Protein AF-A0A2N0M6F1-F1 (afdb_monomer)

Solvent-accessible surface area (backbone atoms only — not comparable to full-atom values): 5486 Å² total; per-residue (Å²): 134,83,80,78,76,78,69,55,65,68,61,51,50,55,52,43,48,51,52,51,30,52,51,47,36,40,42,73,75,69,64,46,82,74,51,74,69,53,47,54,49,49,52,53,43,52,53,52,52,51,53,51,33,50,76,72,70,50,50,72,66,57,57,49,43,74,46,44,47,81,74,67,64,65,77,90,72,65,86,48,70,76,53,52,56,65,73,64,68,126

Radius of gyration: 18.69 Å; Cα contacts (8 Å, |Δi|>4): 43; chains: 1; bounding box: 33×45×56 Å

Structure (mmCIF, N/CA/C/O backbone):
data_AF-A0A2N0M6F1-F1
#
_entry.id   AF-A0A2N0M6F1-F1
#
loop_
_atom_site.group_PDB
_atom_site.id
_atom_site.type_symbol
_atom_site.label_atom_id
_atom_site.label_alt_id
_atom_site.label_comp_id
_atom_site.label_asym_id
_atom_site.label_entity_id
_atom_site.label_seq_id
_atom_site.pdbx_PDB_ins_code
_atom_site.Cartn_x
_atom_site.Cartn_y
_atom_site.Cartn_z
_atom_site.occupancy
_atom_site.B_iso_or_equiv
_atom_site.auth_seq_id
_atom_site.auth_comp_id
_atom_site.auth_asym_id
_atom_site.auth_atom_id
_atom_site.pdbx_PDB_model_num
ATOM 1 N N . MET A 1 1 ? 17.836 24.680 -21.358 1.00 33.94 1 MET A N 1
ATOM 2 C CA . MET A 1 1 ? 18.037 23.229 -21.175 1.00 33.94 1 MET A CA 1
ATOM 3 C C . MET A 1 1 ? 17.650 22.911 -19.745 1.00 33.94 1 MET A C 1
ATOM 5 O O . MET A 1 1 ? 18.345 23.324 -18.829 1.00 33.94 1 MET A O 1
ATOM 9 N N . THR A 1 2 ? 16.460 22.351 -19.557 1.00 37.41 2 THR A N 1
ATOM 10 C CA . THR A 1 2 ? 15.868 22.055 -18.249 1.00 37.41 2 THR A CA 1
ATOM 11 C C . THR A 1 2 ? 16.641 20.915 -17.599 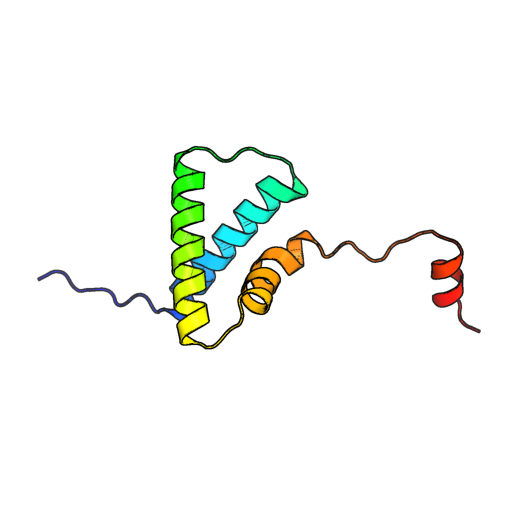1.00 37.41 2 THR A C 1
ATOM 13 O O . THR A 1 2 ? 16.737 19.827 -18.160 1.00 37.41 2 THR A O 1
ATOM 16 N N . ALA A 1 3 ? 17.245 21.194 -16.444 1.00 42.69 3 ALA A N 1
ATOM 17 C CA . ALA A 1 3 ? 17.926 20.200 -15.636 1.00 42.69 3 ALA A CA 1
ATOM 18 C C . ALA A 1 3 ? 16.906 19.141 -15.206 1.00 42.69 3 ALA A C 1
ATOM 20 O O . ALA A 1 3 ? 15.980 19.439 -14.454 1.00 42.69 3 ALA A O 1
ATOM 21 N N . ALA A 1 4 ? 17.061 17.918 -15.711 1.00 48.62 4 ALA A N 1
ATOM 22 C CA . ALA A 1 4 ? 16.380 16.759 -15.169 1.00 48.62 4 ALA A CA 1
ATOM 23 C C . ALA A 1 4 ? 16.927 16.551 -13.753 1.00 48.62 4 ALA A C 1
ATOM 25 O O . ALA A 1 4 ? 18.013 16.004 -13.569 1.00 48.62 4 ALA A O 1
ATOM 26 N N . THR A 1 5 ? 16.218 17.060 -12.748 1.00 49.62 5 THR A N 1
ATOM 27 C CA . THR A 1 5 ? 16.422 16.636 -11.367 1.00 49.62 5 THR A CA 1
ATOM 28 C C . THR A 1 5 ? 16.110 15.153 -11.333 1.00 49.62 5 THR A C 1
ATOM 30 O O . THR A 1 5 ? 14.944 14.767 -11.331 1.00 49.62 5 THR A O 1
ATOM 33 N N . ALA A 1 6 ? 17.156 14.330 -11.388 1.00 52.31 6 ALA A N 1
ATOM 34 C CA . ALA A 1 6 ? 17.079 12.915 -11.089 1.00 52.31 6 ALA A CA 1
ATOM 35 C C . ALA A 1 6 ? 16.579 12.804 -9.646 1.00 52.31 6 ALA A C 1
ATOM 37 O O . ALA A 1 6 ? 17.346 12.950 -8.695 1.00 52.31 6 ALA A O 1
ATOM 38 N N . VAL A 1 7 ? 15.262 12.680 -9.491 1.00 60.84 7 VAL A N 1
ATOM 39 C CA . VAL A 1 7 ? 14.653 12.346 -8.212 1.00 60.84 7 VAL A CA 1
ATOM 40 C C . VAL A 1 7 ? 15.218 10.985 -7.848 1.00 60.84 7 VAL A C 1
ATOM 42 O O . VAL A 1 7 ? 15.176 10.054 -8.651 1.00 60.84 7 VAL A O 1
ATOM 45 N N . ASP A 1 8 ? 15.830 10.911 -6.671 1.00 73.69 8 ASP A N 1
ATOM 46 C CA . ASP A 1 8 ? 16.359 9.662 -6.154 1.00 73.69 8 ASP A CA 1
ATOM 47 C C . ASP A 1 8 ? 15.221 8.621 -6.143 1.00 73.69 8 ASP A C 1
ATOM 49 O O . ASP A 1 8 ? 14.177 8.871 -5.527 1.00 73.69 8 ASP A O 1
ATOM 53 N N . PRO A 1 9 ? 15.369 7.491 -6.854 1.00 69.38 9 PRO A N 1
ATOM 54 C CA . PRO A 1 9 ? 14.274 6.549 -7.059 1.00 69.38 9 PRO A CA 1
ATOM 55 C C . PRO A 1 9 ? 13.790 5.942 -5.739 1.00 69.38 9 PRO A C 1
ATOM 57 O O . PRO A 1 9 ? 12.608 5.648 -5.598 1.00 69.38 9 PRO A O 1
ATOM 60 N N . ILE A 1 10 ? 14.668 5.824 -4.737 1.00 74.06 10 ILE A N 1
ATOM 61 C CA . ILE A 1 10 ? 14.306 5.325 -3.405 1.00 74.06 10 ILE A CA 1
ATOM 62 C C . ILE A 1 10 ? 13.423 6.353 -2.690 1.00 74.06 10 ILE A C 1
ATOM 64 O O . ILE A 1 10 ? 12.425 5.990 -2.065 1.00 74.06 10 ILE A O 1
ATOM 68 N N . LYS A 1 11 ? 13.752 7.644 -2.806 1.00 75.00 11 LYS A N 1
ATOM 69 C CA . LYS A 1 11 ? 12.931 8.723 -2.248 1.00 75.00 11 LYS A CA 1
ATOM 70 C C . LYS A 1 11 ? 11.556 8.806 -2.918 1.00 75.00 11 LYS A C 1
ATOM 72 O O . LYS A 1 11 ? 10.576 8.960 -2.195 1.00 75.00 11 LYS A O 1
ATOM 77 N N . SER A 1 12 ? 11.484 8.660 -4.246 1.00 76.62 12 SER A N 1
ATOM 78 C CA . SER A 1 12 ? 10.208 8.612 -4.986 1.00 76.62 12 SER A CA 1
ATOM 79 C C . SER A 1 12 ? 9.336 7.461 -4.484 1.00 76.62 12 SER A C 1
ATOM 81 O O . SER A 1 12 ? 8.229 7.681 -4.002 1.00 76.62 12 SER A O 1
ATOM 83 N N . MET A 1 13 ? 9.905 6.252 -4.413 1.00 76.75 13 MET A N 1
ATOM 84 C CA . MET A 1 13 ? 9.198 5.068 -3.916 1.00 76.75 13 MET A CA 1
ATOM 85 C C . MET A 1 13 ? 8.671 5.230 -2.492 1.00 76.75 13 MET A C 1
ATOM 87 O O . MET A 1 13 ? 7.574 4.768 -2.185 1.00 76.75 13 MET A O 1
ATOM 91 N N . ALA A 1 14 ? 9.436 5.864 -1.601 1.00 79.62 14 ALA A N 1
ATOM 92 C CA . ALA A 1 14 ? 8.990 6.097 -0.231 1.00 79.62 14 ALA A CA 1
ATOM 93 C C . ALA A 1 14 ? 7.774 7.041 -0.174 1.00 79.62 14 ALA A C 1
ATOM 95 O O . ALA A 1 14 ? 6.882 6.852 0.661 1.00 79.62 14 ALA A O 1
ATOM 96 N N . GLN A 1 15 ? 7.719 8.040 -1.061 1.00 82.56 15 GLN A N 1
ATOM 97 C CA . GLN A 1 15 ? 6.572 8.941 -1.184 1.00 82.56 15 GLN A CA 1
ATOM 98 C C . GLN A 1 15 ? 5.353 8.200 -1.744 1.00 82.56 15 GLN A C 1
ATOM 100 O O . GLN A 1 15 ? 4.278 8.276 -1.146 1.00 82.56 15 GLN A O 1
ATOM 105 N N . ASP A 1 16 ? 5.539 7.410 -2.800 1.00 82.38 16 ASP A N 1
ATOM 106 C CA . ASP A 1 16 ? 4.467 6.638 -3.433 1.00 82.38 16 ASP A CA 1
ATOM 107 C C . ASP A 1 16 ? 3.887 5.592 -2.484 1.00 82.38 16 ASP A C 1
ATOM 109 O O . ASP A 1 16 ? 2.672 5.483 -2.322 1.00 82.38 16 ASP A O 1
ATOM 113 N N . GLN A 1 17 ? 4.755 4.873 -1.769 1.00 82.50 17 GLN A N 1
ATOM 114 C CA . GLN A 1 17 ? 4.345 3.914 -0.749 1.00 82.50 17 GLN A CA 1
ATOM 115 C C . GLN A 1 17 ? 3.539 4.596 0.363 1.00 82.50 17 GLN A C 1
ATOM 117 O O . GLN A 1 17 ? 2.542 4.043 0.825 1.00 82.50 17 GLN A O 1
ATOM 122 N N . SER A 1 18 ? 3.944 5.793 0.796 1.00 86.25 18 SER A N 1
ATOM 123 C CA . SER A 1 18 ? 3.226 6.547 1.831 1.00 86.25 18 SER A CA 1
ATOM 124 C C . SER A 1 18 ? 1.836 6.980 1.355 1.00 86.25 18 SER A C 1
ATOM 126 O O . SER A 1 18 ? 0.865 6.857 2.102 1.00 86.25 18 SER A O 1
ATOM 128 N N . ALA A 1 19 ? 1.716 7.425 0.101 1.00 86.69 19 ALA A N 1
ATOM 129 C CA . ALA A 1 19 ? 0.433 7.772 -0.505 1.00 86.69 19 ALA A CA 1
ATOM 130 C C . ALA A 1 19 ? -0.478 6.541 -0.662 1.00 86.69 19 ALA A C 1
ATOM 132 O O . ALA A 1 19 ? -1.653 6.590 -0.294 1.00 86.69 19 ALA A O 1
ATOM 133 N N . LEU A 1 20 ? 0.067 5.404 -1.109 1.00 86.81 20 LEU A N 1
ATOM 134 C CA . LEU A 1 20 ? -0.671 4.141 -1.204 1.00 86.81 20 LEU A CA 1
ATOM 135 C C . LEU A 1 20 ? -1.175 3.656 0.157 1.00 86.81 20 LEU A C 1
ATOM 137 O O . LEU A 1 20 ? -2.314 3.204 0.253 1.00 86.81 20 LEU A O 1
ATOM 141 N N . LYS A 1 21 ? -0.371 3.792 1.217 1.00 87.19 21 LYS A N 1
ATOM 142 C CA . LYS A 1 21 ? -0.794 3.490 2.593 1.00 87.19 21 LYS A CA 1
ATOM 143 C C . LYS A 1 21 ? -1.938 4.390 3.053 1.00 87.19 21 LYS A C 1
ATOM 145 O O . LYS A 1 21 ? -2.893 3.901 3.651 1.00 87.19 21 LYS A O 1
ATOM 150 N N . ALA A 1 22 ? -1.872 5.687 2.752 1.00 86.12 22 ALA A N 1
ATOM 151 C CA . ALA A 1 22 ? -2.934 6.628 3.099 1.00 86.12 22 ALA A CA 1
ATOM 152 C C . ALA A 1 22 ? -4.253 6.286 2.387 1.00 86.12 22 ALA A C 1
ATOM 154 O O . ALA A 1 22 ? -5.302 6.250 3.028 1.00 86.12 22 ALA A O 1
ATOM 155 N N . TYR A 1 23 ? -4.199 5.966 1.089 1.00 86.19 23 TYR A N 1
ATOM 156 C CA . TYR A 1 23 ? -5.374 5.504 0.347 1.00 86.19 23 TYR A CA 1
ATOM 157 C C . TYR A 1 23 ? -5.903 4.169 0.872 1.00 86.19 23 TYR A C 1
ATOM 159 O O . TYR A 1 23 ? -7.109 4.023 1.042 1.00 86.19 23 TYR A O 1
ATOM 167 N N . ALA A 1 24 ? -5.020 3.212 1.166 1.00 84.06 24 ALA A N 1
ATOM 168 C CA . ALA A 1 24 ? -5.411 1.923 1.727 1.00 84.06 24 ALA A CA 1
ATOM 169 C C . ALA A 1 24 ? -6.129 2.091 3.069 1.00 84.06 24 ALA A C 1
ATOM 171 O O . ALA A 1 24 ? -7.179 1.489 3.262 1.00 84.06 24 ALA A O 1
ATOM 172 N N . LYS A 1 25 ? -5.620 2.949 3.959 1.00 84.44 25 LYS A N 1
ATOM 173 C CA . LYS A 1 25 ? -6.275 3.252 5.234 1.00 84.44 25 LYS A CA 1
ATOM 174 C C . LYS A 1 25 ? -7.666 3.859 5.023 1.00 84.44 25 LYS A C 1
ATOM 176 O O . LYS A 1 25 ? -8.642 3.305 5.511 1.00 84.44 25 LYS A O 1
ATOM 181 N N . ARG A 1 26 ? -7.776 4.928 4.234 1.00 84.06 26 ARG A N 1
ATOM 182 C CA . ARG A 1 26 ? -9.060 5.613 4.005 1.00 84.06 26 ARG A CA 1
ATOM 183 C C . ARG A 1 26 ? -10.117 4.701 3.384 1.00 84.06 26 ARG A C 1
ATOM 185 O O . ARG A 1 26 ? -11.264 4.690 3.813 1.00 84.06 26 ARG A O 1
ATOM 192 N N . VAL A 1 27 ? -9.727 3.890 2.402 1.00 84.25 27 VAL A N 1
ATOM 193 C CA . VAL A 1 27 ? -1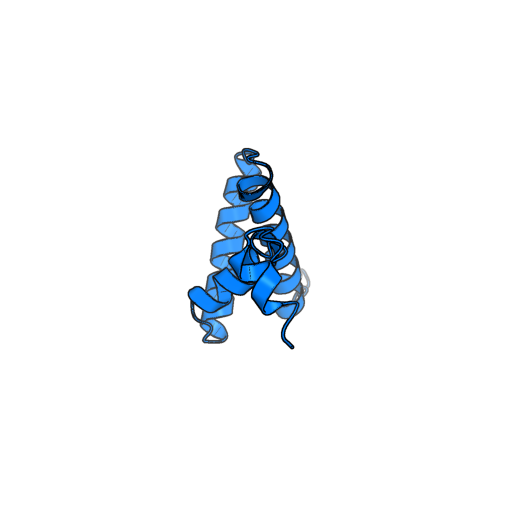0.667 3.017 1.684 1.00 84.25 27 VAL A CA 1
ATOM 194 C C . VAL A 1 27 ? -11.011 1.755 2.478 1.00 84.25 27 VAL A C 1
ATOM 196 O O . VAL A 1 27 ? -12.168 1.344 2.485 1.00 84.25 27 VAL A O 1
ATOM 199 N N . LEU A 1 28 ? -10.027 1.106 3.112 1.00 79.94 28 LEU A N 1
ATOM 200 C CA . LEU A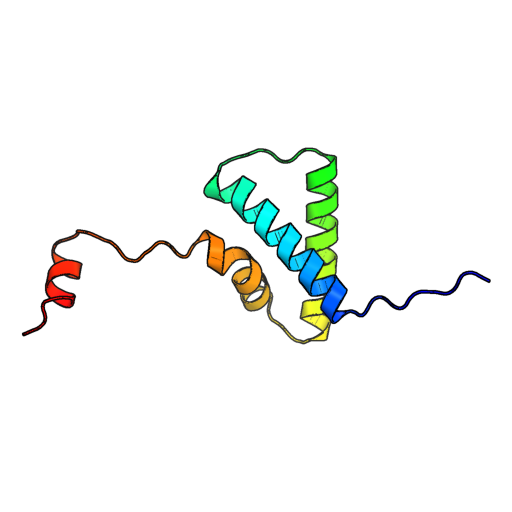 1 28 ? -10.215 -0.211 3.736 1.00 79.94 28 LEU A CA 1
ATOM 201 C C . LEU A 1 28 ? -10.581 -0.142 5.223 1.00 79.94 28 LEU A C 1
ATOM 203 O O . LEU A 1 28 ? -11.322 -1.007 5.680 1.00 79.94 28 LEU A O 1
ATOM 207 N N . ASP A 1 29 ? -10.058 0.839 5.965 1.00 76.75 29 ASP A N 1
ATOM 208 C CA . ASP A 1 29 ? -10.304 1.005 7.407 1.00 76.75 29 ASP A CA 1
ATOM 209 C C . ASP A 1 29 ? -11.495 1.944 7.658 1.00 76.75 29 ASP A C 1
ATOM 211 O O . ASP A 1 29 ? -12.397 1.626 8.429 1.00 76.75 29 ASP A O 1
ATOM 215 N N . GLU A 1 30 ? -11.541 3.077 6.949 1.00 80.62 30 GLU A N 1
ATOM 216 C CA . GLU A 1 30 ? -12.559 4.123 7.156 1.00 80.62 30 GLU A CA 1
ATOM 217 C C . GLU A 1 30 ? -13.764 3.995 6.201 1.00 80.62 30 GLU A C 1
ATOM 219 O O . GLU A 1 30 ? -14.813 4.594 6.438 1.00 80.62 30 GLU A O 1
ATOM 224 N N . GLY A 1 31 ? -13.650 3.179 5.144 1.00 80.06 31 GLY A N 1
ATOM 225 C CA . GLY A 1 31 ? -14.716 2.963 4.158 1.00 80.06 31 GLY A CA 1
ATOM 226 C C . GLY A 1 31 ? -14.994 4.174 3.260 1.00 80.06 31 GLY A C 1
ATOM 227 O O . GLY A 1 31 ? -16.071 4.265 2.668 1.00 80.06 31 GLY A O 1
ATOM 228 N N . GLU A 1 32 ? -14.052 5.114 3.163 1.00 87.38 32 GLU A N 1
ATOM 229 C CA . GLU A 1 32 ? -14.191 6.312 2.339 1.00 87.38 32 GLU A CA 1
ATOM 230 C C . GLU A 1 32 ? -14.055 6.000 0.843 1.00 87.38 32 GLU A C 1
ATOM 232 O O . GLU A 1 32 ? -13.198 5.226 0.409 1.00 87.38 32 GLU A O 1
ATOM 237 N N . ALA A 1 33 ? -14.870 6.674 0.029 1.00 86.31 33 ALA A N 1
ATOM 238 C CA . ALA A 1 33 ? -14.705 6.674 -1.417 1.00 86.31 33 ALA A CA 1
ATOM 239 C C . ALA A 1 33 ? -13.637 7.697 -1.828 1.00 86.31 33 ALA A C 1
ATOM 241 O O . ALA A 1 33 ? -13.654 8.844 -1.382 1.00 86.31 33 ALA A O 1
ATOM 242 N N . LEU A 1 34 ? -12.732 7.283 -2.713 1.00 86.31 34 LEU A N 1
ATOM 243 C CA . LEU A 1 34 ? -11.768 8.183 -3.338 1.00 86.31 34 LEU A CA 1
ATOM 244 C C . LEU A 1 34 ? -12.435 8.981 -4.457 1.00 86.31 34 LEU A C 1
ATOM 246 O O . LEU A 1 34 ? -13.294 8.478 -5.181 1.00 86.31 34 LEU A O 1
ATOM 250 N N . SER A 1 35 ? -11.996 10.221 -4.620 1.00 88.75 35 SER A N 1
ATOM 251 C CA . SER A 1 35 ? -12.372 11.069 -5.748 1.00 88.75 35 SER A CA 1
ATOM 252 C C . SER A 1 35 ? -11.803 10.500 -7.057 1.00 88.75 35 SER A C 1
ATOM 254 O O . SER A 1 35 ? -10.776 9.822 -7.025 1.00 88.75 35 SER A O 1
ATOM 256 N N . PRO A 1 36 ? -12.369 10.824 -8.233 1.00 88.00 36 PRO A N 1
ATOM 257 C CA . PRO A 1 36 ? -11.853 10.329 -9.515 1.00 88.00 36 PRO A CA 1
ATOM 258 C C . PRO A 1 36 ? -10.367 10.648 -9.755 1.00 88.00 36 PRO A C 1
ATOM 260 O O . PRO A 1 36 ? -9.628 9.831 -10.301 1.00 88.00 36 PRO A O 1
ATOM 263 N N . GLU A 1 37 ? -9.910 11.820 -9.307 1.00 86.06 37 GLU A N 1
ATOM 264 C CA . GLU A 1 37 ? -8.499 12.227 -9.370 1.00 86.06 37 GLU A CA 1
ATOM 265 C C . GLU A 1 37 ? -7.612 11.367 -8.458 1.00 86.06 37 GLU A C 1
ATOM 267 O O . GLU A 1 37 ? -6.521 10.951 -8.846 1.00 86.06 37 GLU A O 1
ATOM 272 N N . GLU A 1 38 ? -8.100 11.048 -7.258 1.00 86.19 38 GLU A N 1
ATOM 273 C CA . GLU A 1 38 ? -7.410 10.182 -6.300 1.00 86.19 38 GLU A CA 1
ATOM 274 C C . GLU A 1 38 ? -7.372 8.731 -6.788 1.00 86.19 38 GLU A C 1
ATOM 276 O O . GLU A 1 38 ? -6.382 8.036 -6.573 1.00 86.19 38 GLU A O 1
ATOM 281 N N . GLU A 1 39 ? -8.410 8.269 -7.486 1.00 86.19 39 GLU A N 1
ATOM 282 C CA . GLU A 1 39 ? -8.416 6.955 -8.122 1.00 86.19 39 GLU A CA 1
ATOM 283 C C . GLU A 1 39 ? -7.404 6.855 -9.260 1.00 86.19 39 GLU A C 1
ATOM 285 O O . GLU A 1 39 ? -6.663 5.873 -9.322 1.00 86.19 39 GLU A O 1
ATOM 290 N N . ALA A 1 40 ? -7.329 7.870 -10.123 1.00 86.06 40 ALA A N 1
ATOM 291 C CA . ALA A 1 40 ? -6.325 7.927 -11.181 1.00 86.06 40 ALA A CA 1
ATOM 292 C C . ALA A 1 40 ? -4.903 7.948 -10.596 1.00 86.06 40 ALA A C 1
ATOM 294 O O . ALA A 1 40 ? -4.038 7.194 -11.044 1.00 86.06 40 ALA A O 1
ATOM 295 N N . ASN A 1 41 ? -4.685 8.741 -9.542 1.00 86.25 41 ASN A N 1
ATOM 296 C CA . ASN A 1 41 ? -3.407 8.789 -8.839 1.00 86.25 41 ASN A CA 1
ATOM 297 C C . ASN A 1 41 ? -3.066 7.443 -8.177 1.00 86.25 41 ASN A C 1
ATOM 299 O O . ASN A 1 41 ? -1.957 6.943 -8.322 1.00 86.25 41 ASN A O 1
ATOM 303 N N . LYS A 1 42 ? -4.030 6.798 -7.510 1.00 87.31 42 LYS A N 1
ATOM 304 C CA . LYS A 1 42 ? -3.872 5.453 -6.934 1.00 87.31 42 LYS A CA 1
ATOM 305 C C . LYS A 1 42 ? -3.429 4.441 -7.992 1.00 87.31 42 LYS A C 1
ATOM 307 O O . LYS A 1 42 ? -2.515 3.667 -7.727 1.00 87.31 42 LYS A O 1
ATOM 312 N N . VAL A 1 43 ? -4.063 4.428 -9.167 1.00 88.56 43 VAL A N 1
ATOM 313 C CA . VAL A 1 43 ? -3.695 3.511 -10.260 1.00 88.56 43 VAL A CA 1
ATOM 314 C C . VAL A 1 43 ? -2.259 3.767 -10.715 1.00 88.56 43 VAL A C 1
ATOM 316 O O . VAL A 1 43 ? -1.469 2.826 -10.737 1.00 88.56 43 VAL A O 1
ATOM 319 N N . TYR A 1 44 ? -1.905 5.029 -10.975 1.00 88.31 44 TYR A N 1
ATOM 320 C CA . TYR A 1 44 ? -0.545 5.423 -11.354 1.00 88.31 44 TYR A CA 1
ATOM 321 C C . TYR A 1 44 ? 0.501 4.956 -10.327 1.00 88.31 44 TYR A C 1
ATOM 323 O O . TYR A 1 44 ? 1.478 4.297 -10.679 1.00 88.31 44 TYR A O 1
ATOM 331 N N . LEU A 1 45 ? 0.256 5.219 -9.041 1.00 86.44 45 LEU A N 1
ATOM 332 C CA . LEU A 1 45 ? 1.167 4.847 -7.958 1.00 86.44 45 LEU A CA 1
ATOM 333 C C . LEU A 1 45 ? 1.305 3.327 -7.802 1.00 86.44 45 LEU A C 1
ATOM 335 O O . LEU A 1 45 ? 2.400 2.838 -7.536 1.00 86.44 45 LEU A O 1
ATOM 339 N N . ILE A 1 46 ? 0.222 2.558 -7.975 1.00 86.75 46 ILE A N 1
ATOM 340 C CA . ILE A 1 46 ? 0.287 1.087 -7.948 1.00 86.75 46 ILE A CA 1
ATOM 341 C C . ILE A 1 46 ? 1.150 0.574 -9.103 1.00 86.75 46 ILE A C 1
ATOM 343 O O . ILE A 1 46 ? 1.966 -0.324 -8.896 1.00 86.75 46 ILE A O 1
ATOM 347 N N . GLU A 1 47 ? 0.976 1.116 -10.308 1.00 87.94 47 GLU A N 1
ATOM 348 C CA . GLU A 1 47 ? 1.753 0.711 -11.480 1.00 87.94 47 GLU A CA 1
ATOM 349 C C . GLU A 1 47 ? 3.242 1.032 -11.314 1.00 87.94 47 GLU A C 1
ATOM 351 O O . GLU A 1 47 ? 4.080 0.155 -11.545 1.00 87.94 47 GLU A O 1
ATOM 356 N N . GLU A 1 48 ? 3.577 2.236 -10.842 1.00 86.31 48 GLU A N 1
ATOM 357 C CA . GLU A 1 48 ? 4.963 2.639 -10.579 1.00 86.31 48 GLU A CA 1
ATOM 358 C C . GLU A 1 48 ? 5.598 1.765 -9.484 1.00 86.31 48 GLU A C 1
ATOM 360 O O . GLU A 1 48 ? 6.681 1.199 -9.676 1.00 86.31 48 GLU A O 1
ATOM 365 N N . PHE A 1 49 ? 4.880 1.541 -8.380 1.00 83.75 49 PHE A N 1
ATOM 366 C CA . PHE A 1 49 ? 5.340 0.709 -7.269 1.00 83.75 49 PHE A CA 1
ATOM 367 C C . PHE A 1 49 ? 5.555 -0.758 -7.678 1.00 83.75 49 PHE A C 1
ATOM 369 O O . PHE A 1 49 ? 6.548 -1.379 -7.290 1.00 83.75 49 PHE A O 1
ATOM 376 N N . MET A 1 50 ? 4.664 -1.319 -8.504 1.00 85.38 50 MET A N 1
ATOM 377 C CA . MET A 1 50 ? 4.799 -2.678 -9.042 1.00 85.38 50 MET A CA 1
ATOM 378 C C . MET A 1 50 ? 5.958 -2.793 -10.036 1.00 85.38 50 MET A C 1
ATOM 380 O O . MET A 1 50 ? 6.691 -3.783 -10.005 1.00 85.38 50 MET A O 1
ATOM 384 N N . SER A 1 51 ? 6.135 -1.792 -10.901 1.00 86.38 51 SER A N 1
ATOM 385 C CA . SER A 1 51 ? 7.225 -1.739 -11.881 1.00 86.38 51 SER A CA 1
ATOM 386 C C . SER A 1 51 ? 8.590 -1.704 -11.192 1.00 86.38 51 SER A C 1
ATOM 388 O O . SER A 1 51 ? 9.478 -2.506 -11.496 1.00 86.38 51 SER A O 1
ATOM 390 N N . LEU A 1 52 ? 8.736 -0.846 -10.180 1.00 83.94 52 LEU A N 1
ATOM 391 C CA . LEU A 1 52 ? 9.958 -0.758 -9.387 1.00 83.94 52 LEU A CA 1
ATOM 392 C C . LEU A 1 52 ? 10.180 -2.026 -8.562 1.00 83.94 52 LEU A C 1
ATOM 394 O O . LEU A 1 52 ? 11.272 -2.587 -8.583 1.00 83.94 52 LEU A O 1
ATOM 398 N N . GLY A 1 53 ? 9.144 -2.557 -7.912 1.00 83.25 53 GLY A N 1
ATOM 399 C CA . GLY A 1 53 ? 9.237 -3.829 -7.198 1.00 83.25 53 GLY A CA 1
ATOM 400 C C . GLY A 1 53 ? 9.701 -4.989 -8.088 1.00 83.25 53 GLY A C 1
ATOM 401 O O . GLY A 1 53 ? 10.547 -5.782 -7.673 1.00 83.25 53 GLY A O 1
ATOM 402 N N . ALA A 1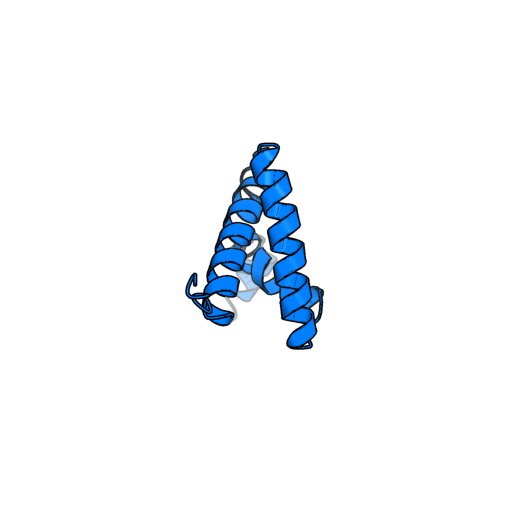 54 ? 9.234 -5.050 -9.339 1.00 84.56 54 ALA A N 1
ATOM 403 C CA . ALA A 1 54 ? 9.709 -6.028 -10.315 1.00 84.56 54 ALA A CA 1
ATOM 404 C C . ALA A 1 54 ? 11.203 -5.848 -10.643 1.00 84.56 54 ALA A C 1
ATOM 406 O O . ALA A 1 54 ? 11.929 -6.842 -10.730 1.00 84.56 54 ALA A O 1
ATOM 407 N N . ALA A 1 55 ? 11.691 -4.605 -10.749 1.00 85.12 55 ALA A N 1
ATOM 408 C CA . ALA A 1 55 ? 13.115 -4.313 -10.943 1.00 85.12 55 ALA A CA 1
ATOM 409 C C . ALA A 1 55 ? 13.986 -4.806 -9.769 1.00 85.12 55 ALA A C 1
ATOM 411 O O . ALA A 1 55 ? 15.111 -5.262 -9.981 1.00 85.12 55 ALA A O 1
ATOM 412 N N . PHE A 1 56 ? 13.444 -4.803 -8.547 1.00 83.31 56 PHE A N 1
ATOM 413 C CA . PHE A 1 56 ? 14.090 -5.343 -7.343 1.00 83.31 56 PHE A CA 1
ATOM 414 C C . PHE A 1 56 ? 13.791 -6.829 -7.078 1.00 83.31 56 PHE A C 1
ATOM 416 O O . PHE A 1 56 ? 14.195 -7.360 -6.045 1.00 83.31 56 PHE A O 1
ATOM 423 N N . LYS A 1 57 ? 13.135 -7.528 -8.018 1.00 86.38 57 LYS A N 1
ATOM 424 C CA . LYS A 1 57 ? 12.724 -8.941 -7.895 1.00 86.38 57 LYS A CA 1
ATOM 425 C C . LYS A 1 57 ? 11.794 -9.219 -6.706 1.00 86.38 57 LYS A C 1
ATOM 427 O O . LYS A 1 57 ? 11.725 -10.355 -6.239 1.00 86.38 57 LYS A O 1
ATOM 432 N N . CYS A 1 58 ? 11.063 -8.213 -6.239 1.00 83.81 58 CYS A N 1
ATOM 433 C CA . CYS A 1 58 ? 10.021 -8.398 -5.241 1.00 83.81 58 CYS A CA 1
ATOM 434 C C . CYS A 1 58 ? 8.816 -9.109 -5.863 1.00 83.81 58 CYS A C 1
ATOM 436 O O . CYS A 1 58 ? 8.411 -8.851 -6.999 1.00 83.81 58 CYS A O 1
ATOM 438 N N . THR A 1 59 ? 8.200 -9.991 -5.092 1.00 87.00 59 THR A N 1
ATOM 439 C CA . THR A 1 59 ? 6.931 -10.614 -5.449 1.00 87.00 59 THR A CA 1
ATOM 440 C C . THR A 1 59 ? 5.773 -9.653 -5.189 1.00 87.00 59 THR A C 1
ATOM 442 O O . THR A 1 59 ? 5.818 -8.808 -4.295 1.00 87.00 59 THR A O 1
ATOM 445 N N . LYS A 1 60 ? 4.666 -9.830 -5.922 1.00 82.56 60 LYS A N 1
ATOM 446 C CA . LYS A 1 60 ? 3.425 -9.075 -5.672 1.00 82.56 60 LYS A CA 1
ATOM 447 C C . LYS A 1 60 ? 2.967 -9.193 -4.217 1.00 82.56 60 LYS A C 1
ATOM 449 O O . LYS A 1 60 ? 2.490 -8.220 -3.652 1.00 82.56 60 LYS A O 1
ATOM 454 N N . HIS A 1 61 ? 3.133 -10.370 -3.611 1.00 82.75 61 HIS A N 1
ATOM 455 C CA . HIS A 1 61 ? 2.777 -10.602 -2.214 1.00 82.75 61 HIS A CA 1
ATOM 456 C C . HIS A 1 61 ? 3.610 -9.737 -1.258 1.00 82.75 61 HIS A C 1
ATOM 458 O O . HIS A 1 61 ? 3.051 -9.103 -0.368 1.00 82.75 61 HIS A O 1
ATOM 464 N N . GLU A 1 62 ? 4.928 -9.663 -1.459 1.00 83.12 62 GLU A N 1
ATOM 465 C CA . GLU A 1 62 ? 5.805 -8.803 -0.655 1.00 83.12 62 GLU A CA 1
ATOM 466 C C . GLU A 1 62 ? 5.420 -7.329 -0.802 1.00 83.12 62 GLU A C 1
ATOM 468 O O . GLU A 1 62 ? 5.239 -6.643 0.202 1.00 83.12 62 GLU A O 1
ATOM 473 N N . LEU A 1 63 ? 5.188 -6.860 -2.029 1.00 84.94 63 LEU A N 1
ATOM 474 C CA . LEU A 1 63 ? 4.783 -5.476 -2.293 1.00 84.94 63 LEU A CA 1
ATOM 475 C C . LEU A 1 63 ? 3.436 -5.129 -1.647 1.00 84.94 63 LEU A C 1
ATOM 477 O O . LEU A 1 63 ? 3.314 -4.104 -0.983 1.00 84.94 63 LEU A O 1
ATOM 481 N N . VAL A 1 64 ? 2.439 -6.006 -1.776 1.00 84.25 64 VAL A N 1
ATOM 482 C CA . VAL A 1 64 ? 1.131 -5.826 -1.130 1.00 84.25 64 VAL A CA 1
ATOM 483 C C . VAL A 1 64 ? 1.277 -5.820 0.391 1.00 84.25 64 VAL A C 1
ATOM 485 O O . VAL A 1 64 ? 0.695 -4.963 1.056 1.00 84.25 64 VAL A O 1
ATOM 488 N N . SER A 1 65 ? 2.096 -6.714 0.953 1.00 83.75 65 SER A N 1
ATOM 489 C CA . SER A 1 65 ? 2.347 -6.740 2.395 1.00 83.75 65 SER A CA 1
ATOM 490 C C . SER A 1 65 ? 2.991 -5.441 2.894 1.00 83.75 65 SER A C 1
ATOM 492 O O . SER A 1 65 ? 2.618 -4.951 3.951 1.00 83.75 65 SER A O 1
ATOM 494 N N . LEU A 1 66 ? 3.881 -4.812 2.118 1.00 83.44 66 LEU A N 1
ATOM 495 C CA . LEU A 1 66 ? 4.527 -3.546 2.490 1.00 83.44 66 LEU A CA 1
ATOM 496 C C . LEU A 1 66 ? 3.565 -2.353 2.563 1.00 83.44 66 LEU A C 1
ATOM 498 O O . LEU A 1 66 ? 3.854 -1.383 3.269 1.00 83.44 66 LEU A O 1
ATOM 502 N N . VAL A 1 67 ? 2.455 -2.405 1.828 1.00 83.31 67 VAL A N 1
ATOM 503 C CA . VAL A 1 67 ? 1.425 -1.357 1.825 1.00 83.31 67 VAL A CA 1
ATOM 504 C C . VAL A 1 67 ? 0.346 -1.656 2.865 1.00 83.31 67 VAL A C 1
ATOM 506 O O . VAL A 1 67 ? -0.059 -0.763 3.598 1.00 83.31 67 VAL A O 1
ATOM 509 N N . LEU A 1 68 ? -0.098 -2.910 2.967 1.00 80.88 68 LEU A N 1
ATOM 510 C CA . LEU A 1 68 ? -1.267 -3.277 3.771 1.00 80.88 68 LEU A CA 1
ATOM 511 C C . LEU A 1 68 ? -0.945 -3.744 5.193 1.00 80.88 68 LEU A C 1
ATOM 513 O O . LEU A 1 68 ? -1.865 -3.860 5.998 1.00 80.88 68 LEU A O 1
ATOM 517 N N . LYS A 1 69 ? 0.323 -4.019 5.530 1.00 78.56 69 LYS A N 1
ATOM 518 C CA . LYS A 1 69 ? 0.695 -4.527 6.862 1.00 78.56 69 LYS A CA 1
ATOM 519 C C . LYS A 1 69 ? 0.156 -3.646 7.989 1.00 78.56 69 LYS A C 1
ATOM 521 O O . LYS A 1 69 ? -0.421 -4.177 8.925 1.00 78.56 69 LYS A O 1
ATOM 526 N N . GLU A 1 70 ? 0.270 -2.329 7.864 1.00 68.88 70 GLU A N 1
ATOM 527 C CA . GLU A 1 70 ? -0.196 -1.391 8.895 1.00 68.88 70 GLU A CA 1
ATOM 528 C C . GLU A 1 70 ? -1.728 -1.260 8.939 1.00 68.88 70 GLU A C 1
ATOM 530 O O . GLU A 1 70 ? -2.280 -0.934 9.983 1.00 68.88 70 GLU A O 1
ATOM 535 N N . CYS A 1 71 ? -2.435 -1.561 7.842 1.00 63.66 71 CYS A N 1
ATOM 536 C CA . CYS A 1 71 ? -3.903 -1.549 7.808 1.00 63.66 71 CYS A CA 1
ATOM 537 C C . CYS A 1 71 ? -4.520 -2.758 8.526 1.00 63.66 71 CYS A C 1
ATOM 539 O O . CYS A 1 71 ? -5.639 -2.673 9.016 1.00 63.66 71 CYS A O 1
ATOM 541 N N . PHE A 1 72 ? -3.810 -3.890 8.581 1.00 65.62 72 PHE A N 1
ATOM 542 C CA . PHE A 1 72 ? -4.315 -5.139 9.166 1.00 65.62 72 PHE A CA 1
ATOM 543 C C . PHE A 1 72 ? -3.539 -5.594 10.405 1.00 65.62 72 PHE A C 1
ATOM 545 O O . PHE A 1 72 ? -3.753 -6.709 10.888 1.00 65.62 72 PHE A O 1
ATOM 552 N N . GLU A 1 73 ? -2.666 -4.751 10.959 1.00 63.50 73 GLU A N 1
ATOM 553 C CA . GLU A 1 73 ? -2.107 -4.936 12.300 1.00 63.50 73 GLU A CA 1
ATOM 554 C C . GLU A 1 73 ? -3.201 -4.686 13.350 1.00 63.50 73 GLU A C 1
ATOM 556 O O . GLU A 1 73 ? -3.139 -3.781 14.176 1.00 63.50 73 GLU A O 1
ATOM 561 N N . THR A 1 74 ? -4.236 -5.530 13.345 1.00 56.53 74 THR A N 1
ATOM 562 C CA . THR A 1 74 ? -5.133 -5.650 14.488 1.00 56.53 74 THR A CA 1
ATOM 563 C C . THR A 1 74 ? -4.277 -6.035 15.693 1.00 56.53 74 THR A C 1
ATOM 565 O O . THR A 1 74 ? -3.562 -7.048 15.610 1.00 56.53 74 THR A O 1
ATOM 568 N N . PRO A 1 75 ? -4.338 -5.308 16.825 1.00 58.38 75 PRO A N 1
ATOM 569 C CA . PRO A 1 75 ? -3.808 -5.848 18.062 1.00 58.38 75 PRO A CA 1
ATOM 570 C C . PRO A 1 75 ? -4.459 -7.217 18.262 1.00 58.38 75 PRO A C 1
ATOM 572 O O . PRO A 1 75 ? -5.677 -7.364 18.150 1.00 58.38 75 PRO A O 1
ATOM 575 N N . ARG A 1 76 ? -3.649 -8.252 18.513 1.00 56.94 76 ARG A N 1
ATOM 576 C CA . ARG A 1 76 ? -4.156 -9.578 18.892 1.00 56.94 76 ARG A CA 1
ATOM 577 C C . ARG A 1 76 ? -4.742 -9.517 20.306 1.00 56.94 76 ARG A C 1
ATOM 579 O O . ARG A 1 76 ? -4.261 -10.188 21.210 1.00 56.94 76 ARG A O 1
ATOM 586 N N . SER A 1 77 ? -5.771 -8.710 20.510 1.00 61.88 77 SER A N 1
ATOM 587 C CA . SER A 1 77 ? -6.614 -8.719 21.693 1.00 61.88 77 SER A CA 1
ATOM 588 C C . SER A 1 77 ? -7.893 -9.473 21.342 1.00 61.88 77 SER A C 1
ATOM 590 O O . SER A 1 77 ? -8.964 -8.880 21.247 1.00 61.88 77 SER A O 1
ATOM 592 N N . CYS A 1 78 ? -7.801 -10.791 21.103 1.00 68.12 78 CYS A N 1
ATOM 593 C CA . CYS A 1 78 ? -8.998 -11.589 21.369 1.00 68.12 78 CYS A CA 1
ATOM 594 C C . CYS A 1 78 ? -9.104 -11.697 22.897 1.00 68.12 78 CYS A C 1
ATOM 596 O O . CYS A 1 78 ? -8.158 -12.102 23.576 1.00 68.12 78 CYS A O 1
ATOM 598 N N . ASP A 1 79 ? -10.282 -11.386 23.422 1.00 64.81 79 ASP A N 1
ATOM 599 C CA . ASP A 1 79 ? -10.666 -11.671 24.807 1.00 64.81 79 ASP A CA 1
ATOM 600 C C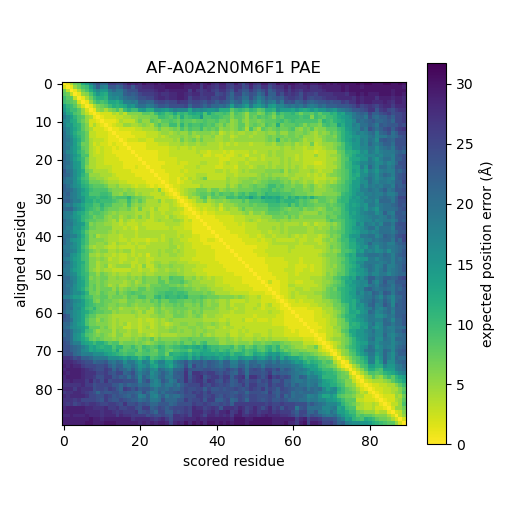 . ASP A 1 79 ? -11.219 -13.091 24.993 1.00 64.81 79 ASP A C 1
ATOM 602 O O . ASP A 1 79 ? -11.686 -13.458 26.074 1.00 64.81 79 ASP A O 1
ATOM 606 N N . CYS A 1 80 ? -11.178 -13.902 23.936 1.00 78.44 80 CYS A N 1
ATOM 607 C CA . CYS A 1 80 ? -11.645 -15.272 23.940 1.00 78.44 80 CYS A CA 1
ATOM 608 C C . CYS A 1 80 ? -10.85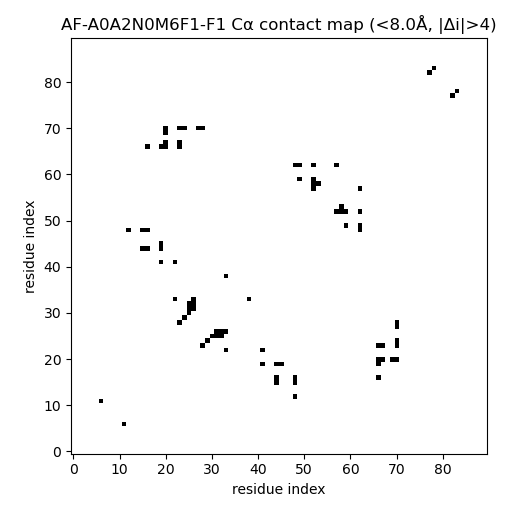0 -16.128 24.942 1.00 78.44 80 CYS A C 1
ATOM 610 O O . CYS A 1 80 ? -9.628 -16.008 25.073 1.00 78.44 80 CYS A O 1
ATOM 612 N N . PHE A 1 81 ? -11.563 -17.005 25.660 1.00 73.44 81 PHE A N 1
ATOM 613 C CA . PHE A 1 81 ? -11.024 -17.833 26.747 1.00 73.44 81 PHE A CA 1
ATOM 614 C C . PHE A 1 81 ? -9.716 -18.546 26.351 1.00 73.44 81 PHE A C 1
ATOM 616 O O . PHE A 1 81 ? -8.748 -18.542 27.107 1.00 73.44 81 PHE A O 1
ATOM 623 N N . SER A 1 82 ? -9.638 -19.046 25.113 1.00 73.75 82 SER A N 1
ATOM 624 C CA . SER A 1 82 ? -8.461 -19.731 24.569 1.00 73.75 82 SER A CA 1
ATOM 625 C C . SER A 1 82 ? -7.195 -18.867 24.453 1.00 73.75 82 SER A C 1
ATOM 627 O O . SER A 1 82 ? -6.099 -19.409 24.590 1.00 73.75 82 SER A O 1
ATOM 629 N N . CYS A 1 83 ? -7.289 -17.553 24.213 1.00 73.69 83 CYS A N 1
ATOM 630 C CA . CYS A 1 83 ? -6.102 -16.686 24.171 1.00 73.69 83 CYS A CA 1
ATOM 631 C C . CYS A 1 83 ? -5.685 -16.201 25.559 1.00 73.69 83 CYS A C 1
ATOM 633 O O . CYS A 1 83 ? -4.484 -16.112 25.811 1.00 73.69 83 CYS A O 1
ATOM 635 N N . LYS A 1 84 ? -6.637 -15.995 26.480 1.00 74.38 84 LYS A N 1
ATOM 636 C CA . LYS A 1 84 ? -6.328 -15.701 27.891 1.00 74.38 84 LYS A CA 1
ATOM 637 C C . LYS A 1 84 ? -5.556 -16.846 28.546 1.00 74.38 84 LYS A C 1
ATOM 639 O O . LYS A 1 84 ? -4.547 -16.609 29.202 1.00 74.38 84 LYS A O 1
ATOM 644 N N . SER A 1 85 ? -5.948 -18.095 28.284 1.00 70.31 85 SER A N 1
ATOM 645 C CA . SER A 1 85 ? -5.219 -19.269 28.784 1.00 70.31 85 SER A CA 1
ATOM 646 C C . SER A 1 85 ? -3.791 -19.392 28.238 1.00 70.31 85 SER A C 1
ATOM 648 O O . SER A 1 85 ? -2.936 -19.933 28.926 1.00 70.31 85 SER A O 1
ATOM 650 N N . ARG A 1 86 ? -3.501 -18.884 27.031 1.00 68.25 86 ARG A N 1
ATOM 651 C CA . ARG A 1 86 ? -2.135 -18.879 26.470 1.00 68.25 86 ARG A CA 1
ATOM 652 C C . ARG A 1 86 ? -1.251 -17.765 27.037 1.00 68.25 86 ARG A C 1
ATOM 654 O O . ARG A 1 86 ? -0.036 -17.914 27.021 1.00 68.25 86 ARG A O 1
ATOM 661 N N . GLN A 1 87 ? -1.841 -16.664 27.505 1.00 65.56 87 GLN A N 1
ATOM 662 C CA . GLN A 1 87 ? -1.114 -15.564 28.151 1.00 65.56 87 GLN A CA 1
ATOM 663 C C . GLN A 1 87 ? -0.777 -15.867 29.618 1.00 65.56 87 GLN A C 1
ATOM 665 O O . GLN A 1 87 ? 0.270 -15.447 30.094 1.00 65.56 87 GLN A O 1
ATOM 670 N N . ASN A 1 88 ? -1.619 -16.647 30.303 1.00 60.28 88 ASN A N 1
ATOM 671 C CA . ASN A 1 88 ? -1.436 -17.061 31.700 1.00 60.28 88 ASN A CA 1
ATOM 672 C C . ASN A 1 88 ? -0.766 -18.442 31.84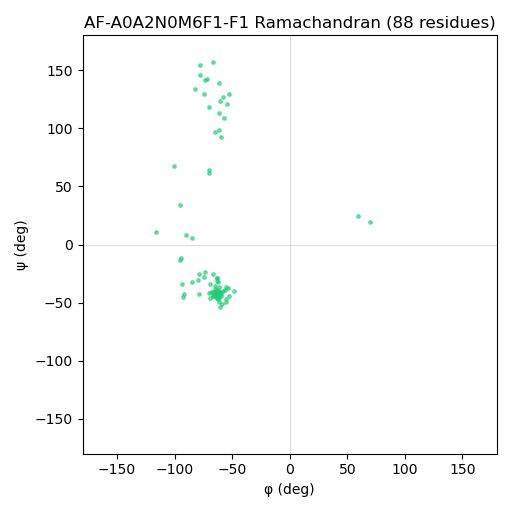8 1.00 60.28 88 ASN A C 1
ATOM 674 O O . ASN A 1 88 ? -1.102 -19.192 32.764 1.00 60.28 88 ASN A O 1
ATOM 678 N N . GLY A 1 89 ? 0.148 -18.809 30.945 1.00 51.09 89 GLY A N 1
ATOM 679 C CA . GLY A 1 89 ? 0.877 -20.077 31.044 1.00 51.09 89 GLY A CA 1
ATOM 680 C C . GLY A 1 89 ? 1.633 -20.194 32.374 1.00 51.09 89 GLY A C 1
ATOM 681 O O . GLY A 1 89 ? 2.613 -19.480 32.578 1.00 51.09 89 GLY A O 1
ATOM 682 N N . TYR A 1 90 ? 1.143 -21.073 33.254 1.00 47.62 90 TYR A N 1
ATOM 683 C CA . TYR A 1 90 ? 1.907 -21.705 34.334 1.00 47.62 90 TYR A CA 1
ATOM 684 C C . TYR A 1 90 ? 2.823 -22.785 33.757 1.00 47.62 90 TYR A C 1
ATOM 686 O O . TYR A 1 90 ? 2.394 -23.448 32.781 1.00 47.62 90 TYR A O 1
#

pLDDT: mean 76.4, std 12.92, range [33.94, 88.75]

Mean predicted aligned error: 11.61 Å

Sequence (90 aa):
MTAATAVDPIKSMAQDQSALKAYAKRVLDEGEALSPEEEANKVYLIEEFMSLGAAFKCTKHELVSLVLKECFETPRSCDCFSCKSRQNGY

Foldseek 3Di:
DDDPPPDPLVNVLVVLLVLLLVVCCCCPVVVDDDDPVSVVSNVVSVVSLVVVCVVVVHDPVRSCCSRCVVVPPDPPPDPDPVVVCVVPDD

Nearest PDB structures (foldseek):
  6o01-assembly1_A-2  TM=3.794E-01  e=9.533E+00  Influenza A virus (A/Vietnam/1196/2004(H5N1))

Secondary structure (DSSP, 8-state):
--------HHHHHHHHHHHHHHHHIIIIIS-PPPPHHHHHHHHHHHHHHHHHHHHTT--HHHHHHHHHTTTS-------SHHHHHHHT--

=== Feature glossary ===
Reading guide. The protein is described throug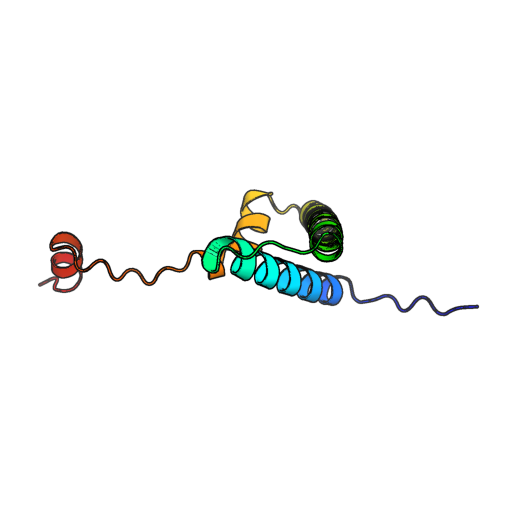h the following features:

Foldse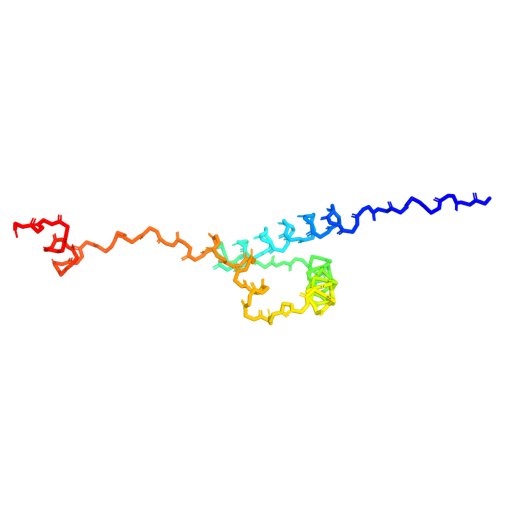ek 3Di. A 3Di character summarizes, for each residue, the relative orientation of the Cα frame of its nearest spatial neighbor. Because it encodes fold topology rather than chemistry, 3Di alignments detect remote structural similarity that sequence alignment misses.

Contact-map, Ramachandran, and PAE plots. Plot images: a contact map (which residues are close in 3D, as an N×N binary image), a Ramachandran scatter (backbone torsion angles, revealing secondary-structure composition at a glance), and — for AlphaFold structures — a PAE heatmap (pairwise prediction confidence).

Radius of gyration, Cα contacts, bounding box. Radius of gyration (Rg) is the root-mean-square distance of Cα atoms from their centroid — a single number for overall size and compactness. A globular domain of N residues has Rg ≈ 2.2·N^0.38 Å; an extended or disordered chain has a much larger Rg. The Cα contact count is the number of residue pairs whose Cα atoms are within 8 Å and are more than four positions apart in sequence — a standard proxy for tertiary packing density. The bounding box is the smallest axis-aligned box enclosing all Cα atoms.

Secondary structure (8-state, DSSP). Eight-state secondary structure (DSSP): H is the canonical α-helix, G the tighter 3₁₀-helix, I the wider π-helix; E/B are β-structure, T and S are turns and bends, and '-' is everything else. DSSP derives these from the pattern of main-chain N–H···O=C hydrogen bonds, not from the sequence.

B-factor. B-factor (Debye–Waller factor) reflects atomic displacement in the crystal lattice. It is an experimental observable (units Å²), not a prediction; low values mean the atom is pinned down, high values mean it moves or is heterogeneous across the crystal.

pLDDT. pLDDT is the predicted lDDT-Cα score: AlphaFold's confidence that the local environment of each residue (all inter-atomic distances within 15 Å) is correctly placed. It is a per-residue number between 0 and 100, with higher meaning more reliable.

Nearest PDB structures. Nearest PDB neighbors are the top structural matches found by Foldseek when searching this structure against the entire Protein Data Bank. Each hit reports a TM-score (0 to 1; >0.5 almost always implies the same fold) and an E-value. These are *structural* homologs — they may share no detectable sequence similarity.

Solvent-accessible surface area. Accessible surface area quantifies burial. A residue with SASA near zero is packed into the hydrophobic core; one with SASA >100 Å² sits on the surface. Computed here via the Shrake–Rupley numerical algorithm with a 1.4 Å probe.

Rendered structure images. Structure images are PyMOL renders from six orthogonal camera directions. Cartoon representation draws helices as coils and strands as arrows; sticks shows the backbone as bonds; surface shows the solvent-excluded envelope. Rainbow coloring maps sequence position to hue (blue→red, N→C); chain coloring assigns a distinct color per polypeptide.

Backbone torsions (φ/ψ). φ (phi) and ψ (psi) are the two rotatable backbone dihedrals per residue: φ is the C(i-1)–N–Cα–C torsion, ψ is the N–Cα–C–N(i+1) torsion, both in degrees on (−180°, 180°]. α-helical residues cluster near (−60°, −45°); β-strand residues near (−120°, +130°). A Ramachandran plot is simply a scatter of (φ, ψ) for every residue.

Predicted aligned error. Predicted Aligned Error (PAE) is an AlphaFold confidence matrix: entry (i, j) is the expected error in the position of residue j, in ångströms, when the prediction is superimposed on the true structure at residue i. Low PAE within a block of residues means that block is internally rigid and well-predicted; high PAE between two blocks means their relative placement is uncertain even if each block individually is confident.

mmCIF coordinates. Structure coordinates are given as an mmCIF _atom_site loop: one row per atom with element, residue name, chain id, sequence number, and x/y/z position in Å. Only the four main-chain atoms per residue are included here; side chains are omitted to keep the record compact.

InterPro / GO / CATH / organism. Database cross-references. InterPro integrates a dozen domain/family signature databases into unified entries with residue-range hits. GO terms attach function/process/location labels with evidence codes. CATH codes position the fold in a four-level structural taxonomy. Organism is the NCBI-taxonomy species name.

Secondary structure (3-state, P-SEA). SS3 is a coarse helix/strand/coil call (letters a/b/c) made by the P-SEA algorithm from inter-Cα distances and dihedrals. It is less detailed than DSSP but needs only Cα positions.

Sequence. Sequence gives the chain of amino acids in standard one-letter code (A=alanine, C=cysteine, …, Y=tyrosine), read N→C. It is the only feature that is directly encoded by the gene; all structural features are derived from the folded form of this sequence.